Protein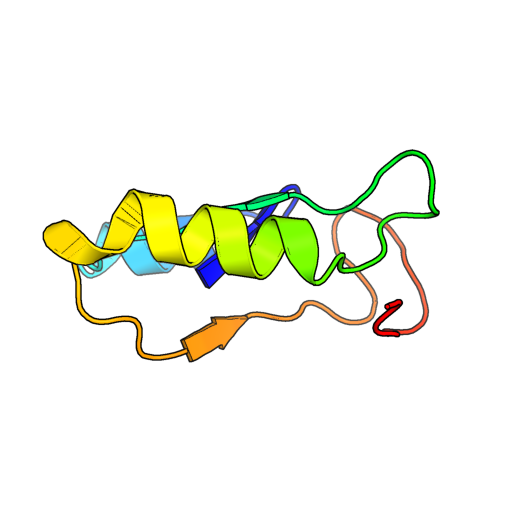 AF-A0A819EUY1-F1 (afdb_monomer_lite)

Structure (mmCIF, N/CA/C/O backbone):
data_AF-A0A819EUY1-F1
#
_entry.id   AF-A0A819EUY1-F1
#
loop_
_atom_site.group_PDB
_atom_site.id
_atom_site.type_symbol
_atom_site.label_atom_id
_atom_site.label_alt_id
_atom_site.label_comp_id
_atom_site.label_asym_id
_atom_site.label_entity_id
_atom_site.label_seq_id
_atom_site.pdbx_PDB_ins_code
_atom_site.Cartn_x
_atom_site.Cartn_y
_atom_site.Cartn_z
_atom_site.occupancy
_atom_site.B_iso_or_equiv
_atom_site.auth_seq_id
_atom_site.auth_comp_id
_atom_site.auth_asym_id
_atom_site.auth_atom_id
_atom_site.pdbx_PDB_model_num
ATOM 1 N N . MET A 1 1 ? -4.490 -1.404 4.777 1.00 97.69 1 MET A N 1
ATOM 2 C CA . MET A 1 1 ? -3.956 -0.473 3.770 1.00 97.69 1 MET A CA 1
ATOM 3 C C . MET A 1 1 ? -3.222 -1.252 2.691 1.00 97.69 1 MET A C 1
ATOM 5 O O . MET A 1 1 ? -2.513 -2.192 3.049 1.00 97.69 1 MET A O 1
ATOM 9 N N . THR A 1 2 ? -3.375 -0.884 1.423 1.00 98.12 2 THR A N 1
ATOM 10 C CA . THR A 1 2 ? -2.772 -1.544 0.246 1.00 98.12 2 THR A CA 1
ATOM 11 C C . THR A 1 2 ? -2.081 -0.514 -0.662 1.00 98.12 2 THR A C 1
ATOM 13 O O . THR A 1 2 ? -2.570 0.613 -0.770 1.00 98.12 2 THR A O 1
ATOM 16 N N . PRO A 1 3 ? -0.930 -0.853 -1.280 1.00 97.88 3 PRO A N 1
ATOM 17 C CA . PRO A 1 3 ? -0.213 0.079 -2.143 1.00 97.88 3 PRO A CA 1
ATOM 18 C C . PRO A 1 3 ? -0.924 0.260 -3.482 1.00 97.88 3 PRO A C 1
ATOM 20 O O . PRO A 1 3 ? -1.408 -0.709 -4.064 1.00 97.88 3 PRO A O 1
ATOM 23 N N . ILE A 1 4 ? -0.879 1.474 -4.019 1.00 98.19 4 ILE A N 1
ATOM 24 C CA . ILE A 1 4 ? -1.226 1.783 -5.404 1.00 98.19 4 ILE A CA 1
ATOM 25 C C . ILE A 1 4 ? 0.040 2.266 -6.130 1.00 98.19 4 ILE A C 1
ATOM 27 O O . ILE A 1 4 ? 0.678 3.208 -5.657 1.00 98.19 4 ILE A O 1
ATOM 31 N N . PRO A 1 5 ? 0.423 1.654 -7.268 1.00 97.81 5 PRO A N 1
ATOM 32 C CA . PRO A 1 5 ? -0.196 0.484 -7.900 1.00 97.81 5 PRO A CA 1
ATOM 33 C C . PRO A 1 5 ? 0.183 -0.847 -7.215 1.00 97.81 5 PRO A C 1
ATOM 35 O O . PRO A 1 5 ? 1.269 -0.987 -6.651 1.00 97.81 5 PRO A O 1
ATOM 38 N N . GLN A 1 6 ? -0.679 -1.862 -7.349 1.00 96.12 6 GLN A N 1
ATOM 39 C CA . GLN A 1 6 ? -0.413 -3.246 -6.931 1.00 96.12 6 GLN A CA 1
ATOM 40 C C . GLN A 1 6 ? -0.954 -4.277 -7.927 1.00 96.12 6 GLN A C 1
ATOM 42 O O . GLN A 1 6 ? -1.877 -4.001 -8.692 1.00 96.12 6 GLN A O 1
ATOM 47 N N . PHE A 1 7 ? -0.427 -5.504 -7.869 1.00 94.12 7 PHE A N 1
ATOM 48 C CA . PHE A 1 7 ? -1.128 -6.658 -8.431 1.00 94.12 7 PHE A CA 1
ATOM 49 C C . PHE A 1 7 ? -2.429 -6.903 -7.634 1.00 94.12 7 PHE A C 1
ATOM 51 O O . PHE A 1 7 ? -2.368 -6.958 -6.404 1.00 94.12 7 PHE A O 1
ATOM 58 N N . PRO A 1 8 ? -3.596 -7.080 -8.285 1.00 93.81 8 PRO A N 1
ATOM 59 C CA . PRO A 1 8 ? -4.917 -6.914 -7.660 1.00 93.81 8 PRO A CA 1
ATOM 60 C C . PRO A 1 8 ? -5.340 -8.034 -6.692 1.00 93.81 8 PRO A C 1
ATOM 62 O O . PRO A 1 8 ? -6.511 -8.137 -6.344 1.00 93.81 8 PRO A O 1
ATOM 65 N N . LEU A 1 9 ? -4.417 -8.886 -6.235 1.00 96.38 9 LEU A N 1
ATOM 66 C CA . LEU A 1 9 ? -4.727 -9.968 -5.300 1.00 96.38 9 LEU A CA 1
ATOM 67 C C . LEU A 1 9 ? -5.319 -9.436 -3.987 1.00 96.38 9 LEU A C 1
ATOM 69 O O . LEU A 1 9 ? -6.306 -9.986 -3.502 1.00 96.38 9 LEU A O 1
ATOM 73 N N . TYR A 1 10 ? -4.736 -8.380 -3.410 1.00 97.38 10 TYR A N 1
ATOM 74 C CA . TYR A 1 10 ? -5.199 -7.866 -2.121 1.00 97.38 10 TYR A CA 1
ATOM 75 C C . TYR A 1 10 ? -6.540 -7.147 -2.240 1.00 97.38 10 TYR A C 1
ATOM 77 O O . TYR A 1 10 ? -7.435 -7.471 -1.468 1.00 97.38 10 TYR A O 1
ATOM 85 N N . SER A 1 11 ? -6.722 -6.250 -3.214 1.00 96.75 11 SER A N 1
ATOM 86 C CA . SER A 1 11 ? -8.005 -5.554 -3.403 1.00 96.75 11 SER A CA 1
ATOM 87 C C . SER A 1 11 ? -9.144 -6.525 -3.736 1.00 96.75 11 SER A C 1
ATOM 89 O O . SER A 1 11 ? -10.236 -6.416 -3.175 1.00 96.75 11 SER A O 1
ATOM 91 N N . ALA A 1 12 ? -8.880 -7.549 -4.561 1.00 98.00 12 ALA A N 1
ATOM 92 C CA . ALA A 1 12 ? -9.848 -8.612 -4.832 1.00 98.00 12 ALA A CA 1
ATOM 93 C C . ALA A 1 12 ? -10.196 -9.412 -3.566 1.00 98.00 12 ALA A C 1
ATOM 95 O O . ALA A 1 12 ? -11.369 -9.650 -3.294 1.00 98.00 12 ALA A O 1
ATOM 96 N N . THR A 1 13 ? -9.196 -9.781 -2.758 1.00 98.19 13 THR A N 1
ATOM 97 C CA . THR A 1 13 ? -9.413 -10.522 -1.503 1.00 98.19 13 THR A CA 1
ATOM 98 C C . THR A 1 13 ? -10.194 -9.688 -0.487 1.00 98.19 13 THR A C 1
ATOM 100 O O . THR A 1 13 ? -11.120 -10.192 0.139 1.00 98.19 13 THR A O 1
ATOM 103 N N . LEU A 1 14 ? -9.853 -8.407 -0.323 1.00 97.81 14 LEU A N 1
ATOM 104 C CA . LEU A 1 14 ? -10.569 -7.503 0.580 1.00 97.81 14 LEU A CA 1
ATOM 105 C C . LEU A 1 14 ? -12.034 -7.356 0.159 1.00 97.81 14 LEU A C 1
ATOM 107 O O . LEU A 1 14 ? -12.917 -7.475 1.006 1.00 97.81 14 LEU A O 1
ATOM 111 N N . SER A 1 15 ? -12.285 -7.198 -1.142 1.00 97.88 15 SER A N 1
ATOM 112 C CA . SER A 1 15 ? -13.639 -7.127 -1.700 1.00 97.88 15 SER A CA 1
ATOM 113 C C . SER A 1 15 ? -14.436 -8.413 -1.458 1.00 97.88 15 SER A C 1
ATOM 115 O O . SER A 1 15 ? -15.573 -8.336 -1.000 1.00 97.88 15 SER A O 1
ATOM 117 N N . GLU A 1 16 ? -13.834 -9.585 -1.694 1.00 98.38 16 GLU A N 1
ATOM 118 C CA . GLU A 1 16 ? -14.471 -10.897 -1.479 1.00 98.38 16 GLU A CA 1
ATOM 119 C C . GLU A 1 16 ? -14.928 -11.089 -0.025 1.00 98.38 16 GLU A C 1
ATOM 121 O O . GLU A 1 16 ? -16.009 -11.614 0.233 1.00 98.38 16 GLU A O 1
ATOM 126 N N . TYR A 1 17 ? -14.134 -10.617 0.940 1.00 97.94 17 TYR A N 1
ATOM 127 C CA . TYR A 1 17 ? -14.456 -10.721 2.367 1.00 97.94 17 TYR A CA 1
ATOM 128 C C . TYR A 1 17 ? -15.206 -9.503 2.932 1.00 97.94 17 TYR A C 1
ATOM 130 O O . TYR A 1 17 ? -15.420 -9.435 4.144 1.00 97.94 17 TYR A O 1
ATOM 138 N N . GLY A 1 18 ? -15.602 -8.535 2.097 1.00 97.38 18 GLY A N 1
ATOM 139 C CA . GLY A 1 18 ? -16.298 -7.321 2.541 1.00 97.38 18 GLY A CA 1
ATOM 140 C C . GLY A 1 18 ? -15.475 -6.455 3.503 1.00 97.38 18 GLY A C 1
ATOM 141 O O . GLY A 1 18 ? -16.033 -5.793 4.380 1.00 97.38 18 GLY A O 1
ATOM 142 N N . ILE A 1 19 ? -14.147 -6.487 3.383 1.00 98.00 19 ILE A N 1
ATOM 143 C CA . ILE A 1 19 ? -13.224 -5.728 4.228 1.00 98.00 19 ILE A CA 1
ATOM 144 C C . ILE A 1 19 ? -12.986 -4.354 3.602 1.00 98.00 19 ILE A C 1
ATOM 146 O O . ILE A 1 19 ? -12.672 -4.242 2.421 1.00 98.00 19 ILE A O 1
ATOM 150 N N . TYR A 1 20 ? -13.079 -3.307 4.423 1.00 98.06 20 TYR A N 1
ATOM 151 C CA . TYR A 1 20 ? -12.796 -1.939 4.001 1.00 98.06 20 TYR A CA 1
ATOM 152 C C . TYR A 1 20 ? -11.318 -1.764 3.603 1.00 98.06 20 TYR A C 1
ATOM 154 O O . TYR A 1 20 ? -10.412 -2.024 4.403 1.00 98.06 20 TYR A O 1
ATOM 162 N N . GLU A 1 21 ? -11.073 -1.312 2.373 1.00 98.06 21 GLU A N 1
ATOM 163 C CA . GLU A 1 21 ? -9.738 -1.042 1.837 1.00 98.06 21 GLU A CA 1
ATOM 164 C C . GLU A 1 21 ? -9.360 0.431 2.041 1.00 98.06 21 GLU A C 1
ATOM 166 O O . GLU A 1 21 ? -10.136 1.335 1.754 1.00 98.06 21 GLU A O 1
ATOM 171 N N . ILE A 1 22 ? -8.141 0.664 2.532 1.00 98.50 22 ILE A N 1
ATOM 172 C CA . ILE A 1 22 ? -7.517 1.991 2.563 1.00 98.50 22 ILE A CA 1
ATOM 173 C C . ILE A 1 22 ? -6.353 1.939 1.581 1.00 98.50 22 ILE A C 1
ATOM 175 O O . ILE A 1 22 ? -5.401 1.186 1.799 1.00 98.50 22 ILE A O 1
ATOM 179 N N . GLU A 1 23 ? -6.409 2.727 0.526 1.00 98.25 23 GLU A N 1
ATOM 180 C CA . GLU A 1 23 ? -5.326 2.819 -0.450 1.00 98.25 23 GLU A CA 1
ATOM 181 C C . GLU A 1 23 ? -4.245 3.791 0.033 1.00 98.25 23 GLU A C 1
ATOM 183 O O . GLU A 1 23 ? -4.552 4.803 0.663 1.00 98.25 23 GLU A O 1
ATOM 188 N N . TYR A 1 24 ? -2.983 3.508 -0.285 1.00 97.75 24 TYR A N 1
ATOM 189 C CA . TYR A 1 24 ? -1.906 4.493 -0.190 1.00 97.75 24 TYR A CA 1
ATOM 190 C C . TYR A 1 24 ? -1.081 4.502 -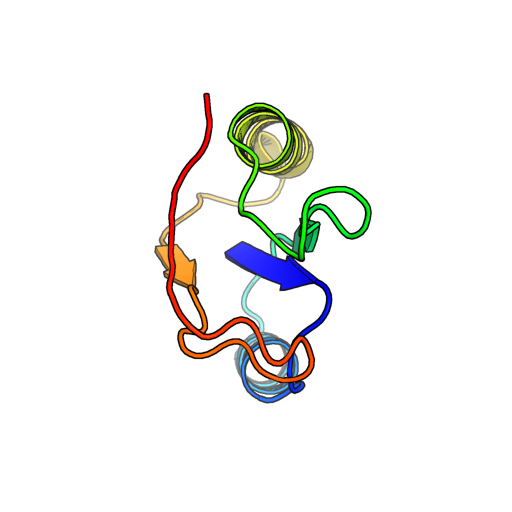1.473 1.00 97.75 24 TYR A C 1
ATOM 192 O O . TYR A 1 24 ? -0.775 3.448 -2.035 1.00 97.75 24 TYR A O 1
ATOM 200 N N . TYR A 1 25 ? -0.714 5.691 -1.939 1.00 97.69 25 TYR A N 1
ATOM 201 C CA . TYR A 1 25 ? -0.050 5.854 -3.228 1.00 97.69 25 TYR A CA 1
ATOM 202 C C . TYR A 1 25 ? 1.473 5.801 -3.063 1.00 97.69 25 TYR A C 1
ATOM 204 O O . TYR A 1 25 ? 2.050 6.449 -2.190 1.00 97.69 25 TYR A O 1
ATOM 212 N N . LEU A 1 26 ? 2.126 4.983 -3.887 1.00 96.94 26 LEU A N 1
ATOM 213 C CA . LEU A 1 26 ? 3.581 4.952 -3.995 1.00 96.94 26 LEU A CA 1
ATOM 214 C C . LEU A 1 26 ? 4.065 6.176 -4.779 1.00 96.94 26 LEU A C 1
ATOM 216 O O . LEU A 1 26 ? 3.414 6.615 -5.725 1.00 96.94 26 LEU A O 1
ATOM 220 N N . ASP A 1 27 ? 5.228 6.697 -4.403 1.00 96.38 27 ASP A N 1
ATOM 221 C CA . ASP A 1 27 ? 5.804 7.896 -5.012 1.00 96.38 27 ASP A CA 1
ATOM 222 C C . ASP A 1 27 ? 6.514 7.542 -6.330 1.00 96.38 27 ASP A C 1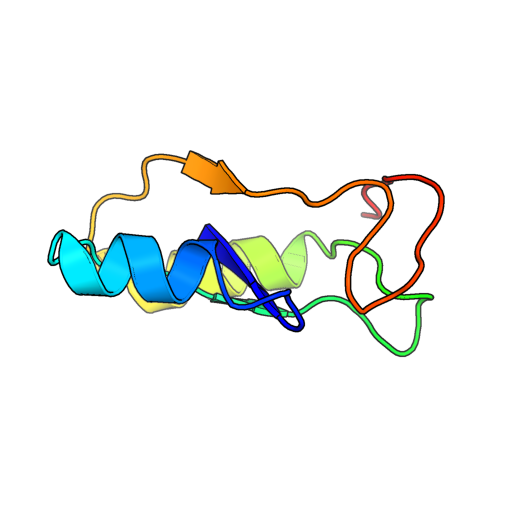
ATOM 224 O O . ASP A 1 27 ? 7.656 7.070 -6.327 1.00 96.38 27 ASP A O 1
ATOM 228 N N . GLU A 1 28 ? 5.814 7.712 -7.455 1.00 96.12 28 GLU A N 1
ATOM 229 C CA . GLU A 1 28 ? 6.317 7.409 -8.803 1.00 96.12 28 GLU A CA 1
ATOM 230 C C . GLU A 1 28 ? 7.602 8.186 -9.132 1.00 96.12 28 GLU A C 1
ATOM 232 O O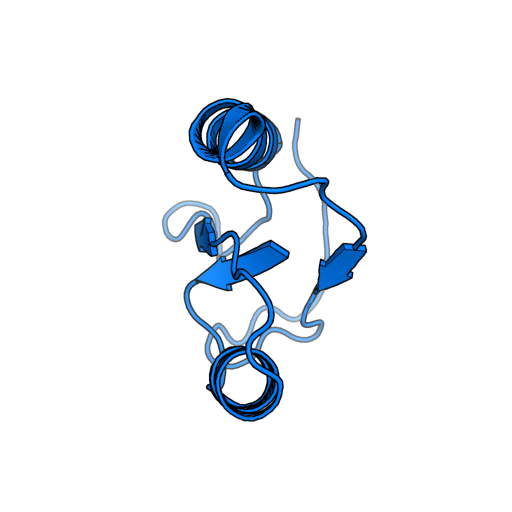 . GLU A 1 28 ? 8.584 7.588 -9.587 1.00 96.12 28 GLU A O 1
ATOM 237 N N . ASP A 1 29 ? 7.642 9.482 -8.808 1.00 95.81 29 ASP A N 1
ATOM 238 C CA . ASP A 1 29 ? 8.785 10.369 -9.066 1.00 95.81 29 ASP A CA 1
ATOM 239 C C . ASP A 1 29 ? 10.023 9.983 -8.241 1.00 95.81 29 ASP A C 1
ATOM 241 O O . ASP A 1 29 ? 11.165 10.275 -8.611 1.00 95.81 29 ASP A O 1
ATOM 245 N N . ASN A 1 30 ? 9.816 9.270 -7.134 1.00 93.69 30 ASN A N 1
ATOM 246 C CA . ASN A 1 30 ? 10.863 8.829 -6.224 1.00 93.69 30 ASN A CA 1
ATOM 247 C C . ASN A 1 30 ? 11.088 7.315 -6.278 1.00 93.69 30 ASN A C 1
ATOM 249 O O . ASN A 1 30 ? 11.420 6.709 -5.263 1.00 93.69 30 ASN A O 1
ATOM 253 N N . ASN A 1 31 ? 10.956 6.690 -7.452 1.00 94.75 31 ASN A N 1
ATOM 254 C CA . ASN A 1 31 ? 11.226 5.259 -7.654 1.00 94.75 31 ASN A CA 1
ATOM 255 C C . ASN A 1 31 ? 10.312 4.341 -6.813 1.00 94.75 31 ASN A C 1
ATOM 257 O O . ASN A 1 31 ? 10.761 3.346 -6.227 1.00 94.75 31 ASN A O 1
ATOM 261 N N . TRP A 1 32 ? 9.022 4.678 -6.775 1.00 95.88 32 TRP A N 1
ATOM 262 C CA . TRP A 1 32 ? 7.952 3.920 -6.122 1.00 95.88 32 TRP A CA 1
ATOM 263 C C . TRP A 1 32 ? 8.199 3.675 -4.626 1.00 95.88 32 TRP A C 1
ATOM 265 O O . TRP A 1 32 ? 7.918 2.592 -4.101 1.00 95.88 32 TRP A O 1
ATOM 275 N N . GLU A 1 33 ? 8.793 4.654 -3.941 1.00 95.12 33 GLU A N 1
ATOM 276 C CA . GLU A 1 33 ? 9.023 4.604 -2.495 1.00 95.12 33 GLU A CA 1
ATOM 277 C C . GLU A 1 33 ? 7.720 4.754 -1.711 1.00 95.12 33 GLU A C 1
ATOM 279 O O . GLU A 1 33 ? 6.724 5.295 -2.193 1.00 95.12 33 GLU A O 1
ATOM 284 N N . VAL A 1 34 ? 7.753 4.287 -0.463 1.00 95.69 34 VAL A N 1
ATOM 285 C CA . VAL A 1 34 ? 6.712 4.619 0.505 1.00 95.69 34 VAL A CA 1
ATOM 286 C C . VAL A 1 34 ? 7.037 5.974 1.122 1.00 95.69 34 VAL A C 1
ATOM 288 O O . VAL A 1 34 ? 8.127 6.168 1.665 1.00 95.69 34 VAL A O 1
ATOM 291 N N . ASN A 1 35 ? 6.070 6.886 1.042 1.00 94.38 35 ASN A N 1
ATOM 292 C CA . ASN A 1 35 ? 6.121 8.221 1.624 1.00 94.38 35 ASN A CA 1
ATOM 293 C C . ASN A 1 35 ? 5.275 8.253 2.910 1.00 94.38 35 ASN A C 1
ATOM 295 O O . ASN A 1 35 ? 4.100 7.881 2.894 1.00 94.38 35 ASN A O 1
ATOM 299 N N . MET A 1 36 ? 5.872 8.687 4.024 1.00 95.25 36 MET A N 1
ATOM 300 C CA . MET A 1 36 ? 5.195 8.742 5.324 1.00 95.25 36 MET A CA 1
ATOM 301 C C . MET A 1 36 ? 4.044 9.754 5.368 1.00 95.25 36 MET A C 1
ATOM 303 O O . MET A 1 36 ? 3.002 9.445 5.944 1.00 95.25 36 MET A O 1
ATOM 307 N N . GLU A 1 37 ? 4.183 10.912 4.720 1.00 96.25 37 GLU A N 1
ATOM 308 C CA . GLU A 1 37 ? 3.121 11.924 4.651 1.00 96.25 37 GLU A CA 1
ATOM 309 C C . GLU A 1 37 ? 1.888 11.380 3.916 1.00 96.25 37 GLU A C 1
ATOM 311 O O . GLU A 1 37 ? 0.753 11.606 4.338 1.00 96.25 37 GLU A O 1
ATOM 316 N N . GLU A 1 38 ? 2.094 10.603 2.848 1.00 96.56 38 GLU A N 1
ATOM 317 C CA . GLU A 1 38 ? 0.993 9.961 2.123 1.00 96.56 38 GLU A CA 1
ATOM 318 C C . GLU A 1 38 ? 0.317 8.864 2.961 1.00 96.56 38 GLU A C 1
ATOM 320 O O . GLU A 1 38 ? -0.911 8.771 2.961 1.00 96.56 38 GLU A O 1
ATOM 325 N N . LEU A 1 39 ? 1.074 8.081 3.743 1.00 96.75 39 LEU A N 1
ATOM 326 C CA . LEU A 1 39 ? 0.484 7.110 4.675 1.00 96.75 39 LEU A CA 1
ATOM 327 C C . LEU A 1 39 ? -0.383 7.789 5.744 1.00 96.75 39 LEU A C 1
ATOM 329 O O . LEU A 1 39 ? -1.500 7.337 6.011 1.00 96.75 39 LEU A O 1
ATOM 333 N N . GLU A 1 40 ? 0.109 8.870 6.350 1.00 97.06 40 GLU A N 1
ATOM 334 C CA . GLU A 1 40 ? -0.640 9.637 7.351 1.00 97.06 40 GLU A CA 1
ATOM 335 C C . GLU A 1 40 ? -1.899 10.264 6.751 1.00 97.06 40 GLU A C 1
ATOM 337 O O . GLU A 1 40 ? -2.979 10.201 7.345 1.00 97.06 40 GLU A O 1
ATOM 342 N N . LYS A 1 41 ? -1.791 10.824 5.545 1.00 98.00 41 LYS A N 1
ATOM 343 C CA . LYS A 1 41 ? -2.921 11.383 4.802 1.00 98.00 41 LYS A CA 1
ATOM 344 C C . LYS A 1 41 ? -3.982 10.323 4.495 1.00 98.00 41 LYS A C 1
ATOM 346 O O . LYS A 1 41 ? -5.163 10.585 4.731 1.00 98.00 41 LYS A O 1
ATOM 351 N N . ALA A 1 42 ? -3.585 9.137 4.032 1.00 98.19 42 ALA A N 1
ATOM 352 C CA . ALA A 1 42 ? -4.499 8.025 3.766 1.00 98.19 42 ALA A CA 1
ATOM 353 C C . ALA A 1 42 ? -5.228 7.561 5.040 1.00 98.19 42 ALA A C 1
ATOM 355 O O . ALA A 1 42 ? -6.446 7.393 5.033 1.00 98.19 42 ALA A O 1
ATOM 356 N N . LEU A 1 43 ? -4.512 7.425 6.162 1.00 97.50 43 LEU A N 1
ATOM 357 C CA . LEU A 1 43 ? -5.115 7.071 7.453 1.00 97.50 43 LEU A CA 1
ATOM 358 C C . LEU A 1 43 ? -6.102 8.132 7.948 1.00 97.50 43 LEU A C 1
ATOM 360 O O . LEU A 1 43 ? -7.214 7.802 8.357 1.00 97.50 43 LEU A O 1
ATOM 364 N N . ASN A 1 44 ? -5.711 9.406 7.899 1.00 97.81 44 ASN A N 1
ATOM 365 C CA . ASN A 1 44 ? -6.544 10.510 8.373 1.00 97.81 44 ASN A CA 1
ATOM 366 C C . ASN A 1 44 ? -7.822 10.675 7.550 1.00 97.81 44 ASN A C 1
ATOM 368 O O . ASN A 1 44 ? -8.860 11.035 8.106 1.00 97.81 44 ASN A O 1
ATOM 372 N N . LYS A 1 45 ? -7.751 10.406 6.243 1.00 98.19 45 LYS A N 1
ATOM 373 C CA . LYS A 1 45 ? -8.902 10.455 5.341 1.00 98.19 45 LYS A CA 1
ATOM 374 C C . LYS A 1 45 ? -9.955 9.398 5.690 1.00 98.19 45 LYS A C 1
ATOM 376 O O . LYS A 1 45 ? -11.141 9.698 5.617 1.00 98.19 45 LYS A O 1
ATOM 381 N N . GLU A 1 46 ? -9.530 8.206 6.113 1.00 97.75 46 GLU A N 1
ATOM 382 C CA . GLU A 1 46 ? -10.422 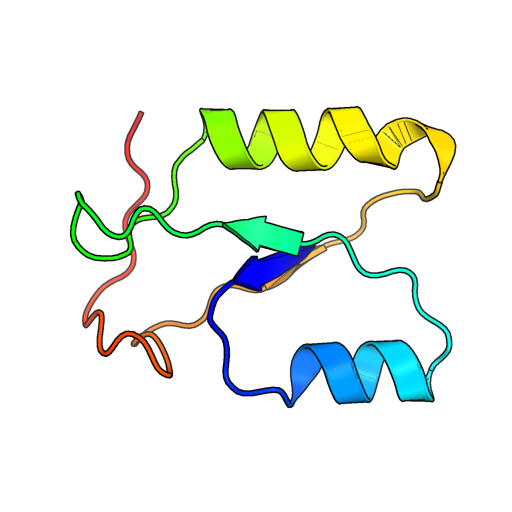7.058 6.342 1.00 97.75 46 GLU A CA 1
ATOM 383 C C . GLU A 1 46 ? -10.720 6.768 7.827 1.00 97.75 46 GLU A C 1
ATOM 385 O O . GLU A 1 46 ? -11.328 5.745 8.159 1.00 97.75 46 GLU A O 1
ATOM 390 N N . LYS A 1 47 ? -10.331 7.679 8.731 1.00 96.12 47 LYS A N 1
ATOM 391 C CA . LYS A 1 47 ? -10.452 7.523 10.194 1.00 96.12 47 LYS A CA 1
ATOM 392 C C . LYS A 1 47 ? -11.882 7.282 10.694 1.00 96.12 47 LYS A C 1
ATOM 394 O O . LYS A 1 47 ? -12.064 6.639 11.723 1.00 96.12 47 LYS A O 1
ATOM 399 N N . ASP A 1 48 ? -12.876 7.807 9.978 1.00 98.00 48 ASP A N 1
ATOM 400 C CA . ASP A 1 48 ? -14.294 7.715 10.347 1.00 98.00 48 ASP A CA 1
ATOM 401 C C . ASP A 1 48 ? -14.992 6.520 9.664 1.00 98.00 48 ASP A C 1
ATOM 403 O O . ASP A 1 48 ? -16.133 6.199 9.992 1.00 98.00 48 ASP A O 1
ATOM 407 N N . ASN A 1 49 ? -14.305 5.836 8.739 1.00 97.50 49 ASN A N 1
ATOM 408 C CA . ASN A 1 49 ? -14.869 4.754 7.925 1.00 97.50 49 ASN A CA 1
ATOM 409 C C . ASN A 1 49 ? -14.499 3.360 8.443 1.00 97.50 49 ASN A C 1
ATOM 411 O O . ASN A 1 49 ? -15.268 2.410 8.284 1.00 97.50 49 ASN A O 1
ATOM 415 N N . CYS A 1 50 ? -13.325 3.206 9.060 1.00 97.50 50 CYS A N 1
ATOM 416 C CA . CYS A 1 50 ? -12.890 1.925 9.609 1.00 97.50 50 CYS A CA 1
ATOM 417 C C . CYS A 1 50 ? -11.854 2.092 10.728 1.00 97.50 50 CYS A C 1
ATOM 419 O O . CYS A 1 50 ? -11.314 3.171 10.949 1.00 97.50 50 CYS A O 1
ATOM 421 N N . VAL A 1 51 ? -11.542 0.992 11.420 1.00 97.75 51 VAL A N 1
ATOM 422 C CA . VAL A 1 51 ? -10.396 0.915 12.337 1.00 97.75 51 VAL A CA 1
ATOM 423 C C . VAL A 1 51 ? -9.248 0.216 11.601 1.00 97.75 51 VAL A C 1
ATOM 425 O O . VAL A 1 51 ? -9.333 -1.000 11.399 1.00 97.75 51 VAL A O 1
ATOM 428 N N . PRO A 1 52 ? -8.177 0.927 11.198 1.00 97.06 52 PRO A N 1
ATOM 429 C CA . PRO A 1 52 ? -7.059 0.327 10.475 1.00 97.06 52 PRO A CA 1
ATOM 430 C C . PRO A 1 52 ? -6.403 -0.807 11.277 1.00 97.06 52 PRO A C 1
ATOM 432 O O . PRO A 1 52 ? -6.131 -0.664 12.468 1.00 97.06 52 PRO A O 1
ATOM 435 N N . ARG A 1 53 ? -6.148 -1.953 10.628 1.00 97.06 53 ARG A N 1
ATOM 436 C CA . ARG A 1 53 ? -5.587 -3.156 11.283 1.00 97.06 53 ARG A CA 1
ATOM 437 C C . ARG A 1 53 ? -4.204 -3.558 10.789 1.00 97.06 53 ARG A C 1
ATOM 439 O O . ARG A 1 53 ? -3.441 -4.145 11.549 1.00 97.06 53 ARG A O 1
ATOM 446 N N . CYS A 1 54 ? -3.896 -3.287 9.526 1.00 96.25 54 CYS A N 1
ATOM 447 C CA . CYS A 1 54 ? -2.636 -3.679 8.910 1.00 96.25 54 CYS A CA 1
ATOM 448 C C . CYS A 1 54 ? -2.313 -2.818 7.686 1.00 96.25 54 CYS A C 1
ATOM 450 O O . CYS A 1 54 ? -3.198 -2.219 7.063 1.00 96.25 54 CYS A O 1
ATOM 452 N N . ILE A 1 55 ? -1.038 -2.829 7.311 1.00 96.94 55 ILE A N 1
ATOM 453 C CA . ILE A 1 55 ? -0.521 -2.325 6.041 1.00 96.94 55 ILE A CA 1
ATOM 454 C C . ILE A 1 55 ? 0.118 -3.486 5.279 1.00 96.94 55 ILE A C 1
ATOM 456 O O . ILE A 1 55 ? 0.815 -4.314 5.865 1.00 96.94 55 ILE A O 1
ATOM 460 N N . VAL A 1 56 ? -0.156 -3.563 3.983 1.00 97.19 56 VAL A N 1
ATOM 461 C CA . VAL A 1 56 ? 0.481 -4.504 3.063 1.00 97.19 56 VAL A CA 1
ATOM 462 C C . VAL A 1 56 ? 1.658 -3.799 2.411 1.00 97.19 56 VAL A C 1
ATOM 464 O O . VAL A 1 56 ? 1.478 -2.720 1.871 1.00 97.19 56 VAL A O 1
ATOM 467 N N . VAL A 1 57 ? 2.836 -4.421 2.413 1.00 95.88 57 VAL A N 1
ATOM 468 C CA . VAL A 1 57 ? 4.018 -3.950 1.677 1.00 95.88 57 VAL A CA 1
ATOM 469 C C . VAL A 1 57 ? 4.431 -5.032 0.686 1.00 95.88 57 VAL A C 1
ATOM 471 O O . VAL A 1 57 ? 4.634 -6.182 1.073 1.00 95.88 57 VAL A O 1
ATOM 474 N N . ILE A 1 58 ? 4.580 -4.669 -0.590 1.00 96.19 58 ILE A N 1
ATOM 475 C CA . ILE A 1 58 ? 5.004 -5.589 -1.655 1.00 96.19 58 ILE A CA 1
ATOM 476 C C . ILE A 1 58 ? 6.490 -5.345 -1.950 1.00 96.19 58 ILE A C 1
ATOM 478 O O . ILE A 1 58 ? 6.864 -4.270 -2.414 1.00 96.19 58 ILE A O 1
ATOM 482 N N . ASN A 1 59 ? 7.345 -6.330 -1.654 1.00 96.00 59 ASN A N 1
ATOM 483 C CA . ASN A 1 59 ? 8.799 -6.227 -1.814 1.00 96.00 59 ASN A CA 1
ATOM 484 C C . ASN A 1 59 ? 9.427 -7.573 -2.255 1.00 96.00 59 ASN A C 1
ATOM 486 O O . ASN A 1 59 ? 9.383 -8.523 -1.471 1.00 96.00 59 ASN A O 1
ATOM 490 N N . PRO A 1 60 ? 10.066 -7.666 -3.439 1.00 95.81 60 PRO A N 1
ATOM 491 C CA . PRO A 1 60 ? 10.140 -6.633 -4.473 1.00 95.81 60 PRO A CA 1
ATOM 492 C C . PRO A 1 60 ? 8.756 -6.199 -4.970 1.00 95.81 60 PRO A C 1
ATOM 494 O O . PRO A 1 60 ? 7.820 -6.994 -4.979 1.00 95.81 60 PRO A O 1
ATOM 497 N N . GLY A 1 61 ? 8.628 -4.932 -5.350 1.00 96.06 61 GLY A N 1
ATOM 498 C CA . GLY A 1 61 ? 7.371 -4.328 -5.775 1.00 96.06 61 GLY A CA 1
ATOM 499 C C . GLY A 1 61 ? 6.813 -4.968 -7.047 1.00 96.06 61 GLY A C 1
ATOM 500 O O . GLY A 1 61 ? 7.538 -5.189 -8.017 1.00 96.06 61 GLY A O 1
ATOM 501 N N . ASN A 1 62 ? 5.508 -5.231 -7.051 1.00 97.12 62 ASN A N 1
ATOM 502 C CA . ASN A 1 62 ? 4.747 -5.734 -8.194 1.00 97.12 62 ASN A CA 1
ATOM 503 C C . ASN A 1 62 ? 3.456 -4.901 -8.313 1.00 97.12 62 ASN A C 1
ATOM 505 O O . ASN A 1 62 ? 2.658 -4.943 -7.372 1.00 97.12 62 ASN A O 1
ATOM 509 N N . PRO A 1 63 ? 3.229 -4.141 -9.404 1.00 96.69 63 PRO A N 1
ATOM 510 C CA . PRO A 1 63 ? 3.935 -4.158 -10.696 1.00 96.69 63 PRO A CA 1
ATOM 511 C C . PRO A 1 63 ? 5.139 -3.207 -10.803 1.00 96.69 63 PRO A C 1
ATOM 513 O O . PRO A 1 63 ? 5.774 -3.147 -11.850 1.00 96.69 63 PRO A O 1
ATOM 516 N N . THR A 1 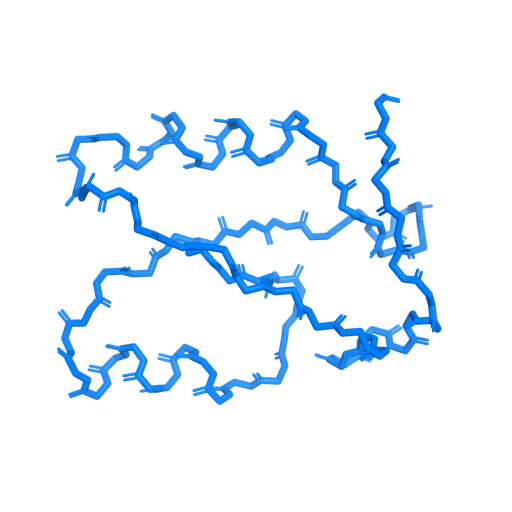64 ? 5.472 -2.461 -9.748 1.00 96.62 64 THR A N 1
ATOM 517 C CA . THR A 1 64 ? 6.442 -1.349 -9.811 1.00 96.62 64 THR A CA 1
ATOM 518 C C . THR A 1 64 ? 7.891 -1.758 -10.081 1.00 96.62 64 THR A C 1
ATOM 520 O O . THR A 1 64 ? 8.714 -0.918 -10.435 1.00 96.62 64 THR A O 1
ATOM 523 N N . GLY A 1 65 ? 8.252 -3.029 -9.880 1.00 95.25 65 GLY A N 1
ATOM 524 C CA . GLY A 1 65 ? 9.612 -3.529 -10.100 1.00 95.25 65 GLY A CA 1
ATOM 525 C C . GLY A 1 65 ? 10.650 -3.033 -9.082 1.00 95.25 65 GLY A C 1
ATOM 526 O O . GLY A 1 65 ? 11.843 -3.318 -9.233 1.00 95.25 65 GLY A O 1
ATOM 527 N N . LYS A 1 66 ? 10.234 -2.315 -8.027 1.00 93.19 66 LYS A N 1
ATOM 528 C CA . LYS A 1 66 ? 11.125 -1.818 -6.968 1.00 93.19 66 LYS A CA 1
ATOM 529 C C . LYS A 1 66 ? 11.808 -2.981 -6.251 1.00 93.19 66 LYS A C 1
ATOM 531 O O . LYS A 1 66 ? 11.157 -3.832 -5.659 1.00 93.19 66 LYS A O 1
ATOM 536 N N . LYS A 1 67 ? 13.140 -3.008 -6.252 1.00 92.50 67 LYS A N 1
ATOM 537 C CA . LYS A 1 67 ? 13.907 -4.171 -5.762 1.00 92.50 67 LYS A CA 1
ATOM 538 C C . LYS A 1 67 ? 14.028 -4.269 -4.244 1.00 92.50 67 LYS A C 1
ATOM 540 O O . LYS A 1 67 ? 14.235 -5.360 -3.723 1.00 92.50 67 LYS A O 1
ATOM 545 N N . ARG A 1 68 ? 13.988 -3.133 -3.549 1.00 91.25 68 ARG A N 1
ATOM 546 C CA . ARG A 1 68 ? 14.202 -3.063 -2.105 1.00 91.25 68 ARG A CA 1
ATOM 547 C C . ARG A 1 68 ? 13.283 -2.029 -1.491 1.00 91.25 68 ARG A C 1
ATOM 549 O O . ARG A 1 68 ? 13.265 -0.885 -1.941 1.00 91.25 68 ARG A O 1
ATOM 556 N N . PHE A 1 69 ? 12.578 -2.447 -0.452 1.00 89.00 69 PHE A N 1
ATOM 557 C CA . PHE A 1 69 ? 11.804 -1.576 0.411 1.00 89.00 69 PHE A CA 1
ATOM 558 C C . PHE A 1 69 ? 12.706 -0.633 1.214 1.00 89.00 69 PHE A C 1
ATOM 560 O O . PHE A 1 69 ? 13.712 -1.051 1.797 1.00 89.00 69 PHE A O 1
ATOM 567 N N . SER A 1 70 ? 12.294 0.624 1.264 1.00 85.19 70 SER A N 1
ATOM 568 C CA . SER A 1 70 ? 12.818 1.658 2.143 1.00 85.19 70 SER A CA 1
ATOM 569 C C . SER A 1 70 ? 11.675 2.593 2.514 1.00 85.19 70 SER A C 1
ATOM 571 O O . SER A 1 70 ? 10.672 2.676 1.809 1.00 85.19 70 SER A O 1
ATOM 573 N N . ILE A 1 71 ? 11.835 3.264 3.648 1.00 78.19 71 ILE A N 1
ATOM 574 C CA . ILE A 1 71 ? 10.953 4.339 4.084 1.00 78.19 71 ILE A CA 1
ATOM 575 C C . ILE A 1 71 ? 11.787 5.610 4.022 1.00 78.19 71 ILE A C 1
ATOM 577 O O . ILE A 1 71 ? 12.917 5.622 4.525 1.00 78.19 71 ILE A O 1
ATOM 581 N N . LYS A 1 72 ? 11.255 6.645 3.373 1.00 72.44 72 LYS A N 1
ATOM 582 C CA . LYS A 1 72 ? 11.837 7.985 3.403 1.00 72.44 72 LYS A CA 1
ATOM 583 C C . LYS A 1 72 ? 10.979 8.871 4.302 1.00 72.44 72 LYS A C 1
ATOM 585 O O . LYS A 1 72 ? 9.752 8.789 4.256 1.00 72.44 72 LYS A O 1
ATOM 590 N N . ASN A 1 73 ? 11.669 9.656 5.123 1.00 61.03 73 ASN A N 1
ATOM 591 C CA . ASN A 1 73 ? 11.094 10.779 5.851 1.00 61.03 73 ASN A CA 1
ATOM 592 C C . ASN A 1 73 ? 11.212 12.036 4.999 1.00 61.03 73 ASN A C 1
ATOM 594 O O . ASN A 1 73 ? 12.204 12.111 4.230 1.00 61.03 73 ASN A O 1
#

pLDDT: mean 95.34, std 5.75, range [61.03, 98.5]

Secondary structure (DSSP, 8-state):
-EEES--THHHHHHHHTTPPP-EEE-BGGGTSBEEHHHHHHHHHHTTTT---------SS-TTT---S--EE-

Sequence (73 aa):
MTPIPQFPLYSATLSEYGIYEIEYYLDEDNNWEVNMEELEKALNKEKDNCVPRCIVVINPGNPTGKKRFSIKN

Foldseek 3Di:
DEEPPADCPVVVVCVVVVHDDQYFYFDVVVLRADEPVRVVVSCVVCVVPDDDDDYDDDAVGPPSNNHDHDYDD

Radius of gyration: 12.27 Å; chains: 1; bounding box: 30×23×23 Å